Protein AF-A0A392T721-F1 (afdb_monomer_lite)

Structure (mmCIF, N/CA/C/O backbone):
data_AF-A0A392T721-F1
#
_entry.id   AF-A0A392T721-F1
#
loop_
_atom_site.group_PDB
_atom_site.id
_atom_site.type_symbol
_atom_site.label_atom_id
_atom_site.label_alt_id
_atom_site.label_comp_id
_atom_site.label_asym_id
_atom_site.label_entity_id
_atom_site.label_seq_id
_atom_site.pdbx_PDB_ins_code
_atom_site.Cartn_x
_atom_site.Cartn_y
_atom_s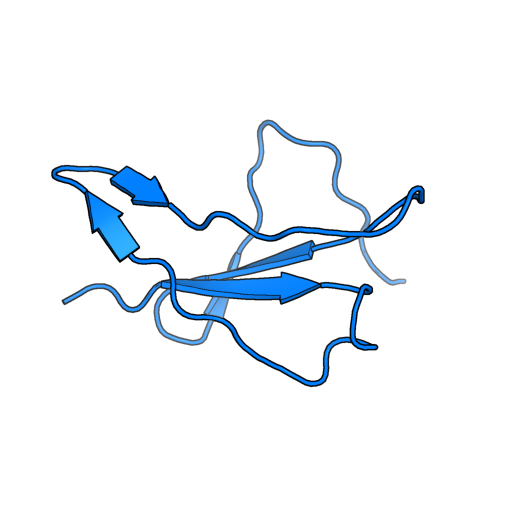ite.Cartn_z
_atom_site.occupancy
_atom_site.B_iso_or_equiv
_atom_site.auth_seq_id
_atom_site.auth_comp_id
_atom_site.auth_asym_id
_atom_site.auth_atom_id
_atom_site.pdbx_PDB_model_num
ATOM 1 N N . ALA A 1 1 ? -11.070 3.328 16.407 1.00 65.62 1 ALA A N 1
ATOM 2 C CA . ALA A 1 1 ? -11.270 3.356 14.942 1.00 65.62 1 ALA A CA 1
ATOM 3 C C . ALA A 1 1 ? -10.191 2.487 14.315 1.00 65.62 1 ALA A C 1
ATOM 5 O O . ALA A 1 1 ? -9.062 2.590 14.772 1.00 65.62 1 ALA A O 1
ATOM 6 N N . LYS A 1 2 ? -10.528 1.612 13.360 1.00 77.50 2 LYS A N 1
ATOM 7 C CA . LYS A 1 2 ? -9.545 0.725 12.719 1.00 77.50 2 LYS A CA 1
ATOM 8 C C . LYS A 1 2 ? -8.702 1.539 11.737 1.00 77.50 2 LYS A C 1
ATOM 10 O O . LYS A 1 2 ? -9.272 2.179 10.854 1.00 77.50 2 LYS A O 1
ATOM 15 N N . LEU A 1 3 ? -7.386 1.560 11.922 1.00 86.31 3 LEU A N 1
ATOM 16 C CA . LEU A 1 3 ? -6.447 2.250 11.035 1.00 86.31 3 LEU A CA 1
ATOM 17 C C . LEU A 1 3 ? -5.940 1.245 10.008 1.00 86.31 3 LEU A C 1
ATOM 19 O O . LEU A 1 3 ? -5.176 0.342 10.343 1.00 86.31 3 LEU A O 1
ATOM 23 N N . ILE A 1 4 ? -6.379 1.399 8.762 1.00 92.50 4 ILE A N 1
ATOM 24 C CA . ILE A 1 4 ? -5.976 0.526 7.660 1.00 92.50 4 ILE A CA 1
ATOM 25 C C . ILE A 1 4 ? -5.175 1.349 6.662 1.00 92.50 4 ILE A C 1
ATOM 27 O O . ILE A 1 4 ? -5.617 2.408 6.219 1.00 92.50 4 ILE A O 1
ATOM 31 N N . SER A 1 5 ? -3.985 0.870 6.320 1.00 94.25 5 SER A N 1
ATOM 32 C CA . SER A 1 5 ? -3.133 1.461 5.287 1.00 94.25 5 SER A CA 1
ATOM 33 C C . SER A 1 5 ?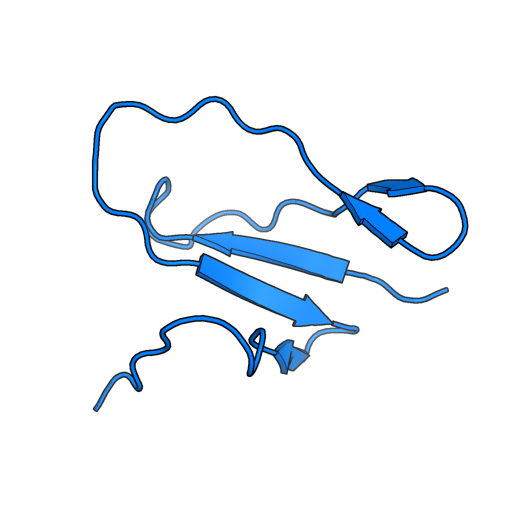 -2.577 0.387 4.361 1.00 94.25 5 SER A C 1
ATOM 35 O O . SER A 1 5 ? -2.546 -0.788 4.717 1.00 94.25 5 SER A O 1
ATOM 37 N N . VAL A 1 6 ? -2.147 0.791 3.171 1.00 94.38 6 VAL A N 1
ATOM 38 C CA . VAL A 1 6 ? -1.501 -0.078 2.187 1.00 94.38 6 VAL A CA 1
ATOM 39 C C . VAL A 1 6 ? -0.094 0.431 1.886 1.00 94.38 6 VAL A C 1
ATOM 41 O O . VAL A 1 6 ? 0.144 1.641 1.820 1.00 94.38 6 VAL A O 1
ATOM 44 N N . GLN A 1 7 ? 0.837 -0.501 1.713 1.00 94.81 7 GLN A N 1
ATOM 45 C CA . GLN A 1 7 ? 2.140 -0.268 1.089 1.00 94.81 7 GLN A CA 1
ATOM 46 C C . GLN A 1 7 ? 2.274 -1.183 -0.116 1.00 94.81 7 GLN A C 1
ATOM 48 O O . GLN A 1 7 ? 1.689 -2.266 -0.121 1.00 94.81 7 GLN A O 1
ATOM 53 N N . GLY A 1 8 ? 3.093 -0.793 -1.083 1.00 94.12 8 GLY A N 1
ATOM 54 C CA . GLY A 1 8 ? 3.399 -1.660 -2.205 1.00 94.12 8 GLY A CA 1
ATOM 55 C C . GLY A 1 8 ? 4.708 -1.325 -2.883 1.00 94.12 8 GLY A C 1
ATOM 56 O O . GLY A 1 8 ? 5.361 -0.327 -2.578 1.00 94.12 8 GLY A O 1
ATOM 57 N N . SER A 1 9 ? 5.084 -2.181 -3.824 1.00 95.31 9 SER A N 1
ATOM 58 C CA . SER A 1 9 ? 6.357 -2.095 -4.535 1.00 95.31 9 SER A CA 1
ATOM 59 C C . SER A 1 9 ? 6.466 -0.875 -5.457 1.00 95.31 9 SER A C 1
ATOM 61 O O . SER A 1 9 ? 7.567 -0.527 -5.869 1.00 95.31 9 SER A O 1
ATOM 63 N N . TRP A 1 10 ? 5.360 -0.178 -5.744 1.00 95.19 10 TRP A N 1
ATOM 64 C CA . TRP A 1 10 ? 5.331 1.015 -6.605 1.00 95.19 10 TRP A CA 1
ATOM 65 C C . TRP A 1 10 ? 6.191 2.184 -6.101 1.00 95.19 10 TRP A C 1
ATOM 67 O O . TRP A 1 10 ? 6.517 3.069 -6.885 1.00 95.19 10 TRP A O 1
ATOM 77 N N . ASP A 1 11 ? 6.529 2.224 -4.810 1.00 94.25 11 ASP A N 1
ATOM 78 C CA . ASP A 1 11 ? 7.397 3.244 -4.206 1.00 94.25 11 ASP A CA 1
ATOM 79 C C . ASP A 1 11 ? 8.549 2.635 -3.395 1.00 94.25 11 ASP A C 1
ATOM 81 O O . ASP A 1 11 ? 9.083 3.275 -2.486 1.00 94.25 11 ASP A O 1
ATOM 85 N N . ASN A 1 12 ? 8.935 1.396 -3.723 1.00 93.88 12 ASN A N 1
ATOM 86 C CA . ASN A 1 12 ? 9.903 0.609 -2.957 1.00 93.88 12 ASN A CA 1
ATOM 87 C C . ASN A 1 12 ? 9.507 0.461 -1.476 1.00 93.88 12 ASN A C 1
ATOM 89 O O . ASN A 1 12 ? 10.365 0.498 -0.598 1.00 93.88 12 ASN A O 1
ATOM 93 N N . TRP A 1 13 ? 8.207 0.307 -1.192 1.00 92.94 13 TRP A N 1
ATOM 94 C CA . TRP A 1 13 ? 7.660 0.127 0.159 1.00 92.94 13 TRP A CA 1
ATOM 95 C C . TRP A 1 13 ? 7.906 1.304 1.121 1.00 92.94 13 TRP A C 1
ATOM 97 O O . TRP A 1 13 ? 7.760 1.149 2.339 1.00 92.94 13 TRP A O 1
ATOM 107 N N . ASN A 1 14 ? 8.247 2.486 0.598 1.00 93.69 14 ASN A N 1
ATOM 108 C CA . ASN A 1 14 ? 8.617 3.649 1.405 1.00 93.69 14 ASN A CA 1
ATOM 109 C C . ASN A 1 14 ? 7.407 4.337 2.040 1.00 93.69 14 ASN A C 1
ATOM 111 O O . ASN A 1 14 ? 7.497 4.814 3.171 1.00 93.69 14 ASN A O 1
ATOM 115 N N . SER A 1 15 ? 6.266 4.387 1.344 1.00 93.56 15 SER A N 1
ATOM 116 C CA . SER A 1 15 ? 5.116 5.174 1.805 1.00 93.56 15 SER A CA 1
ATOM 117 C C . SER A 1 15 ? 3.946 4.293 2.218 1.00 93.56 15 SER A C 1
ATOM 119 O O . SER A 1 15 ? 3.583 3.339 1.534 1.00 93.56 15 SER A O 1
ATOM 121 N N . ARG A 1 16 ? 3.321 4.630 3.352 1.00 93.00 16 ARG A N 1
ATOM 122 C CA . ARG A 1 16 ? 2.039 4.052 3.785 1.00 93.00 16 ARG A CA 1
ATOM 123 C C . ARG A 1 16 ? 0.919 4.962 3.327 1.00 93.00 16 ARG A C 1
ATOM 125 O O . ARG A 1 16 ? 0.901 6.132 3.699 1.00 93.00 16 ARG A O 1
ATOM 132 N N . THR A 1 17 ? -0.030 4.421 2.574 1.00 94.75 17 THR A N 1
ATOM 133 C CA . THR A 1 17 ? -1.206 5.191 2.164 1.00 94.75 17 THR A CA 1
ATOM 134 C C . THR A 1 17 ? -2.422 4.736 2.970 1.00 94.75 17 THR A C 1
ATOM 136 O O . THR A 1 17 ? -2.758 3.552 2.909 1.00 94.75 17 THR A O 1
ATOM 139 N N . PRO A 1 18 ? -3.067 5.610 3.765 1.00 93.88 18 PRO A N 1
ATOM 140 C CA . PRO A 1 18 ? -4.260 5.241 4.519 1.00 93.88 18 PRO A CA 1
ATOM 141 C C . PRO A 1 18 ? -5.433 4.962 3.574 1.00 93.88 18 PRO A C 1
ATOM 143 O O . PRO A 1 18 ? -5.617 5.661 2.578 1.00 93.88 18 PRO A O 1
ATOM 146 N N . LEU A 1 19 ? -6.231 3.944 3.894 1.00 93.75 19 LEU A N 1
ATOM 147 C CA . LEU A 1 19 ? -7.464 3.652 3.170 1.00 93.75 19 LEU A CA 1
ATOM 148 C C . LEU A 1 19 ? -8.592 4.532 3.703 1.00 93.75 19 LEU A C 1
ATOM 150 O O . LEU A 1 19 ? -8.710 4.774 4.908 1.00 93.75 19 LEU A O 1
ATOM 154 N N . GLN A 1 20 ? -9.461 4.968 2.799 1.00 93.38 20 GLN A N 1
ATOM 155 C CA . GLN A 1 20 ? -10.661 5.703 3.152 1.00 93.38 20 GLN A CA 1
ATOM 156 C C . GLN A 1 20 ? -11.761 4.725 3.559 1.00 93.38 20 GLN A C 1
ATOM 158 O O . GLN A 1 20 ? -12.039 3.751 2.860 1.00 93.38 20 GLN A O 1
ATOM 163 N N . ARG A 1 21 ? -12.400 4.984 4.701 1.00 90.94 21 ARG A N 1
ATOM 164 C CA . ARG A 1 21 ? -13.539 4.188 5.162 1.00 90.94 21 ARG A CA 1
ATOM 165 C C . ARG A 1 21 ? -14.792 4.574 4.375 1.00 90.94 21 ARG A C 1
ATOM 167 O O . ARG A 1 21 ? -15.208 5.728 4.429 1.00 90.94 21 ARG A O 1
ATOM 174 N N . SER A 1 22 ? -15.417 3.601 3.722 1.00 88.81 22 SER A N 1
ATOM 175 C CA . SER A 1 22 ? -16.696 3.735 3.024 1.00 88.81 22 SER A CA 1
ATOM 176 C C . SER A 1 22 ? -17.700 2.745 3.618 1.00 88.81 22 SER A C 1
ATOM 178 O O . SER A 1 22 ? -17.741 1.570 3.265 1.00 88.81 22 SER A O 1
ATOM 180 N N . GLY A 1 23 ? -18.476 3.193 4.611 1.00 88.19 23 GLY A N 1
ATOM 181 C CA . GLY A 1 23 ? -19.420 2.333 5.332 1.00 88.19 23 GLY A CA 1
ATOM 182 C C . GLY A 1 23 ? -18.731 1.189 6.092 1.00 88.19 23 GLY A C 1
ATOM 183 O O . GLY A 1 23 ? -18.135 1.407 7.157 1.00 88.19 23 GLY A O 1
ATOM 184 N N . LYS A 1 24 ? -18.863 -0.034 5.563 1.00 86.81 24 LYS A N 1
ATOM 185 C CA . LYS A 1 24 ? -18.232 -1.256 6.095 1.00 86.81 24 LYS A CA 1
ATOM 186 C C . LYS A 1 24 ? -16.860 -1.533 5.474 1.00 86.81 24 LYS A C 1
ATOM 188 O O . LYS A 1 24 ? -16.065 -2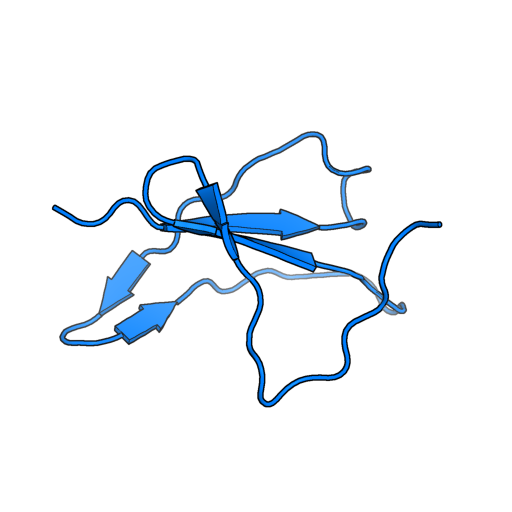.230 6.100 1.00 86.81 24 LYS A O 1
ATOM 193 N N . ASP A 1 25 ? -16.577 -0.933 4.323 1.00 89.62 25 ASP A N 1
ATOM 194 C CA . ASP A 1 25 ? -15.401 -1.228 3.516 1.00 89.62 25 ASP A CA 1
ATOM 195 C C . ASP A 1 25 ? -14.319 -0.158 3.674 1.00 89.62 25 ASP A C 1
ATOM 197 O O . ASP A 1 25 ? -14.551 0.954 4.165 1.00 89.62 25 ASP A O 1
ATOM 201 N N . PHE A 1 26 ? -13.111 -0.508 3.242 1.00 91.00 26 PHE A N 1
ATOM 202 C CA . PHE A 1 26 ? -11.964 0.386 3.180 1.00 91.00 26 PHE A CA 1
ATOM 203 C C . PHE A 1 26 ? -11.414 0.358 1.760 1.00 91.00 26 PHE A C 1
ATOM 205 O O . PHE A 1 26 ? -11.129 -0.714 1.234 1.00 91.00 26 PHE A O 1
ATOM 212 N N . ALA A 1 27 ? -11.264 1.527 1.142 1.00 92.38 27 ALA A N 1
ATOM 213 C CA . ALA A 1 27 ? -10.879 1.627 -0.259 1.00 92.38 27 ALA A CA 1
ATOM 214 C C . ALA A 1 27 ? -9.866 2.748 -0.503 1.00 92.38 27 ALA A C 1
ATOM 216 O O . ALA A 1 27 ? -9.775 3.723 0.245 1.00 92.38 27 ALA A O 1
ATOM 217 N N . ILE A 1 28 ? -9.108 2.598 -1.586 1.00 93.12 28 ILE A N 1
ATOM 218 C CA . ILE A 1 28 ? -8.226 3.621 -2.137 1.00 93.12 28 ILE A CA 1
ATOM 219 C C . ILE A 1 28 ? -8.217 3.506 -3.660 1.00 93.12 28 ILE A C 1
ATOM 221 O O . ILE A 1 28 ? -8.235 2.404 -4.201 1.00 93.12 28 ILE A O 1
ATOM 225 N N . MET A 1 29 ? -8.154 4.645 -4.348 1.00 93.38 29 MET A N 1
ATOM 226 C CA . MET A 1 29 ? -7.858 4.695 -5.777 1.00 93.38 29 MET A CA 1
ATOM 227 C C . MET A 1 29 ? -6.438 5.212 -5.981 1.00 93.38 29 MET A C 1
ATOM 229 O O . MET A 1 29 ? -6.078 6.271 -5.465 1.00 93.38 29 MET A 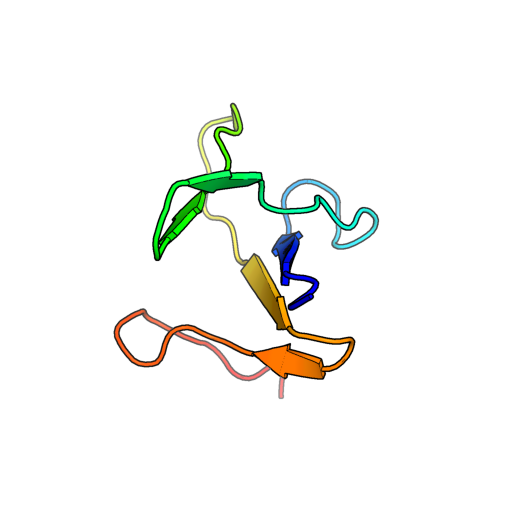O 1
ATOM 233 N N . LYS A 1 30 ? -5.626 4.462 -6.728 1.00 91.44 30 LYS A N 1
ATOM 234 C CA . LYS A 1 30 ? -4.249 4.835 -7.053 1.00 91.44 30 LYS A CA 1
ATOM 235 C C . LYS A 1 30 ? -3.993 4.597 -8.534 1.00 91.44 30 LYS A C 1
ATOM 237 O O . LYS A 1 30 ? -4.248 3.511 -9.040 1.00 91.44 30 LYS A O 1
ATOM 242 N N . VAL A 1 31 ? -3.477 5.617 -9.212 1.00 94.69 31 VAL A N 1
ATOM 243 C CA . VAL A 1 31 ? -3.008 5.498 -10.595 1.00 94.69 31 VAL A CA 1
ATOM 244 C C . VAL A 1 31 ? -1.587 4.950 -10.558 1.00 94.69 31 VAL A C 1
ATOM 246 O O . VAL A 1 31 ? -0.717 5.545 -9.921 1.00 94.69 31 VAL A O 1
ATOM 249 N N . LEU A 1 32 ? -1.366 3.813 -11.213 1.00 95.12 32 LEU A N 1
ATOM 250 C CA . LEU A 1 32 ? -0.063 3.167 -11.336 1.00 95.12 32 LEU A CA 1
ATOM 251 C C . LEU A 1 32 ? 0.275 2.975 -12.823 1.00 95.12 32 LEU A C 1
ATOM 253 O O . LEU A 1 32 ? -0.633 2.700 -13.612 1.00 95.12 32 LEU A O 1
ATOM 257 N N . PRO A 1 33 ? 1.552 3.114 -13.220 1.00 95.94 33 PRO A N 1
ATOM 258 C CA . PRO A 1 33 ? 2.015 2.690 -14.539 1.00 95.94 33 PRO A CA 1
ATOM 259 C C . PRO A 1 33 ? 1.740 1.202 -14.802 1.00 95.94 33 PRO A C 1
ATOM 261 O O . PRO A 1 33 ? 1.458 0.435 -13.885 1.00 95.94 33 PRO A O 1
ATOM 264 N N . SER A 1 34 ? 1.848 0.765 -16.058 1.00 96.19 34 SER A N 1
ATOM 265 C CA . SER A 1 34 ? 1.751 -0.660 -16.390 1.00 96.19 34 SER A CA 1
ATOM 266 C C . SER A 1 34 ? 2.882 -1.452 -15.728 1.00 96.19 34 SER A C 1
ATOM 268 O O . SER A 1 34 ? 4.055 -1.127 -15.925 1.00 96.19 34 SER A O 1
ATOM 270 N N . GLY A 1 35 ? 2.544 -2.512 -14.999 1.00 93.75 35 GLY A N 1
ATOM 271 C CA . GLY A 1 35 ? 3.524 -3.365 -14.336 1.00 93.75 35 GLY A CA 1
ATOM 272 C C . GLY A 1 35 ? 2.883 -4.376 -13.392 1.00 93.75 35 GLY A C 1
ATOM 273 O O . GLY A 1 35 ? 1.667 -4.387 -13.200 1.00 93.75 35 GLY A O 1
ATOM 274 N N . VAL A 1 36 ? 3.724 -5.223 -12.801 1.00 93.12 36 VAL A N 1
ATOM 275 C CA . VAL A 1 36 ? 3.333 -6.146 -11.730 1.00 93.12 36 VAL A CA 1
ATOM 276 C C . VAL A 1 36 ? 3.730 -5.515 -10.402 1.00 93.12 36 VAL A C 1
ATOM 278 O O . VAL A 1 36 ? 4.893 -5.163 -10.204 1.00 93.12 36 VAL A O 1
ATOM 281 N N . TYR A 1 37 ? 2.766 -5.374 -9.495 1.00 92.81 37 TYR A N 1
ATOM 282 C CA . TYR A 1 37 ? 2.983 -4.773 -8.184 1.00 92.81 37 TYR A CA 1
ATOM 283 C C . TYR A 1 37 ? 2.606 -5.743 -7.079 1.00 92.81 37 TYR A C 1
ATOM 285 O O . TYR A 1 37 ? 1.574 -6.408 -7.139 1.00 92.81 37 TYR A O 1
ATOM 293 N N . GLN A 1 38 ? 3.432 -5.771 -6.043 1.00 92.12 38 GLN A N 1
ATOM 294 C CA . GLN A 1 38 ? 3.106 -6.418 -4.784 1.00 92.12 38 GLN A CA 1
ATOM 295 C C . GLN A 1 38 ? 2.608 -5.358 -3.813 1.00 92.12 38 GLN A C 1
ATOM 297 O O . GLN A 1 38 ? 3.037 -4.202 -3.861 1.00 92.12 38 GLN A O 1
ATOM 302 N N . TYR A 1 39 ? 1.715 -5.752 -2.918 1.00 91.88 39 TYR A N 1
ATOM 303 C CA . TYR A 1 39 ? 1.228 -4.879 -1.867 1.00 91.88 39 TYR A CA 1
ATOM 304 C C . TYR A 1 39 ? 0.916 -5.671 -0.606 1.00 91.88 39 TYR A C 1
ATOM 306 O O . TYR A 1 39 ? 0.777 -6.891 -0.626 1.00 91.88 39 TYR A O 1
ATOM 314 N N . ARG A 1 40 ? 0.806 -4.950 0.506 1.00 90.56 40 ARG A N 1
ATOM 315 C CA . ARG A 1 40 ? 0.384 -5.499 1.793 1.00 90.56 40 ARG A CA 1
ATOM 316 C C . ARG A 1 40 ? -0.490 -4.505 2.528 1.00 90.56 40 ARG A C 1
ATOM 318 O O . ARG A 1 40 ? -0.258 -3.292 2.459 1.00 90.56 40 ARG A O 1
ATOM 325 N N . PHE A 1 41 ? -1.455 -5.024 3.273 1.00 92.12 41 PHE A N 1
ATOM 326 C CA . PHE A 1 41 ? -2.241 -4.222 4.191 1.00 92.12 41 PHE A CA 1
ATOM 327 C C . PHE A 1 41 ? -1.530 -4.114 5.536 1.00 92.12 41 PHE A C 1
ATOM 329 O O . PHE A 1 41 ? -0.809 -5.006 5.984 1.00 92.12 41 PHE A O 1
ATOM 336 N N . ILE A 1 42 ? -1.741 -2.988 6.194 1.00 92.44 42 ILE A N 1
ATOM 337 C CA . ILE A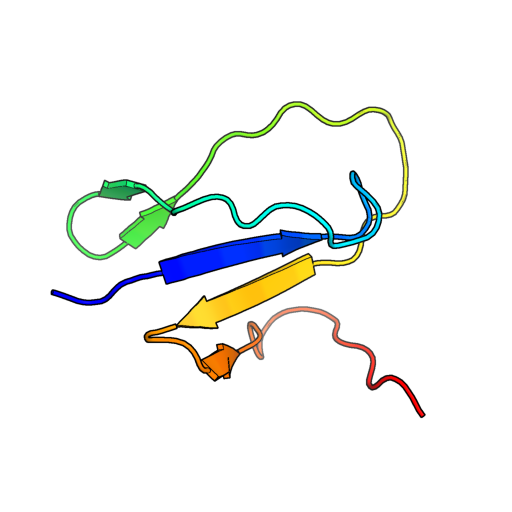 1 42 ? -1.307 -2.728 7.556 1.00 92.44 42 ILE A CA 1
ATOM 338 C C . ILE A 1 42 ? -2.563 -2.349 8.322 1.00 92.44 42 ILE A C 1
ATOM 340 O O . ILE A 1 42 ? -3.105 -1.259 8.126 1.00 92.44 42 ILE A O 1
ATOM 344 N N . VAL A 1 43 ? -3.027 -3.267 9.165 1.00 92.06 43 VAL A N 1
ATOM 345 C CA . VAL A 1 43 ? -4.237 -3.123 9.975 1.00 92.06 43 VAL A CA 1
ATOM 346 C C . VAL A 1 43 ? -3.804 -2.928 11.418 1.00 92.06 43 VAL A C 1
ATOM 348 O O . VAL A 1 43 ? -3.163 -3.802 12.000 1.00 92.06 43 VAL A O 1
ATOM 351 N N . ASP A 1 44 ? -4.100 -1.755 11.975 1.00 89.69 44 ASP A N 1
ATOM 352 C CA . ASP A 1 44 ? -3.737 -1.371 13.344 1.00 89.69 44 ASP A CA 1
ATOM 353 C C . ASP A 1 44 ? -2.237 -1.596 13.647 1.00 89.69 44 ASP A C 1
ATOM 355 O O . ASP A 1 44 ? -1.839 -2.046 14.720 1.00 89.69 44 ASP A O 1
ATOM 359 N N . GLY A 1 45 ? -1.385 -1.308 12.656 1.00 86.50 45 GLY A N 1
ATOM 360 C CA . GLY A 1 45 ? 0.073 -1.426 12.760 1.00 86.50 45 GLY A CA 1
ATOM 361 C C . GLY A 1 45 ? 0.645 -2.825 12.509 1.00 86.50 45 GLY A C 1
ATOM 362 O O . GLY A 1 45 ? 1.865 -2.969 12.498 1.00 86.50 45 GLY A O 1
ATOM 363 N N . ARG A 1 46 ? -0.191 -3.841 12.260 1.00 87.19 46 ARG A N 1
ATOM 364 C CA . ARG A 1 46 ? 0.245 -5.208 11.935 1.00 87.19 46 ARG A CA 1
ATOM 365 C C . ARG A 1 46 ? 0.086 -5.501 10.449 1.00 87.19 46 ARG A C 1
ATOM 367 O O . ARG A 1 46 ? -0.914 -5.109 9.849 1.00 87.19 46 ARG A O 1
ATOM 374 N N . PHE A 1 47 ? 1.054 -6.206 9.866 1.00 86.25 47 PHE A N 1
ATOM 375 C CA . PHE A 1 47 ? 0.938 -6.667 8.484 1.00 86.25 47 PHE A CA 1
ATOM 376 C C . PHE A 1 47 ? -0.189 -7.685 8.350 1.00 86.25 47 PHE A C 1
ATOM 378 O O . PHE A 1 47 ? -0.348 -8.580 9.179 1.00 86.25 47 PHE A O 1
ATOM 385 N N . SER A 1 48 ? -0.972 -7.515 7.297 1.00 84.88 48 SER A N 1
ATOM 386 C CA . SER A 1 48 ? -2.096 -8.358 6.940 1.00 84.88 48 SER A CA 1
ATOM 387 C C . SER A 1 48 ? -2.149 -8.467 5.419 1.00 84.88 48 SER A C 1
ATOM 389 O O . SER A 1 48 ? -1.694 -7.577 4.695 1.00 84.88 48 SER A O 1
ATOM 391 N N . TYR A 1 49 ? -2.671 -9.579 4.934 1.00 80.19 49 TYR A N 1
ATOM 392 C CA . TYR A 1 49 ? -2.862 -9.851 3.520 1.00 80.19 49 TYR A CA 1
ATOM 393 C C . TYR A 1 49 ? -4.284 -10.350 3.317 1.00 80.19 49 TYR A C 1
ATOM 395 O O . TYR A 1 49 ? -4.934 -10.802 4.263 1.00 80.19 49 TYR A O 1
ATOM 403 N N . ASP A 1 50 ? -4.760 -10.227 2.088 1.00 78.81 50 ASP A N 1
ATOM 404 C CA . ASP A 1 50 ? -6.031 -10.809 1.695 1.00 78.81 50 ASP A CA 1
ATOM 405 C C . ASP A 1 50 ? -5.819 -12.307 1.412 1.00 78.81 50 ASP A C 1
ATOM 407 O O . ASP A 1 50 ? -5.025 -12.634 0.525 1.00 78.81 50 ASP A O 1
ATOM 411 N N . PRO A 1 51 ? -6.450 -13.224 2.170 1.00 80.12 51 PRO A N 1
ATOM 412 C CA . PRO A 1 51 ? -6.300 -14.659 1.951 1.00 80.12 51 PRO A CA 1
ATOM 413 C C . PRO A 1 51 ? -6.918 -15.138 0.629 1.00 80.12 51 PRO A C 1
ATOM 415 O O . PRO A 1 51 ? -6.590 -16.238 0.190 1.00 80.12 51 PRO A O 1
ATOM 418 N N . GLU A 1 52 ? -7.790 -14.347 -0.005 1.00 81.38 52 GLU A N 1
ATOM 419 C CA . GLU A 1 52 ? -8.421 -14.686 -1.287 1.00 81.38 52 GLU A CA 1
ATOM 420 C C . GLU A 1 52 ? -7.558 -14.298 -2.498 1.00 81.38 52 GLU A C 1
ATOM 422 O O . GLU A 1 52 ? -7.892 -14.635 -3.635 1.00 81.38 52 GLU A O 1
ATOM 427 N N . LEU A 1 53 ? -6.427 -13.617 -2.274 1.00 77.69 53 LEU A N 1
ATOM 428 C CA . LEU A 1 53 ? -5.529 -13.160 -3.330 1.00 77.69 53 LEU A CA 1
ATOM 429 C C . LEU A 1 53 ? -4.187 -13.906 -3.323 1.00 77.69 53 LEU A C 1
ATOM 431 O O . LEU A 1 53 ? -3.737 -14.375 -2.273 1.00 77.69 53 LEU A O 1
ATOM 435 N N . PRO A 1 54 ? -3.509 -14.006 -4.486 1.00 76.25 54 PRO A N 1
ATOM 436 C CA . PRO A 1 54 ? -2.172 -14.578 -4.556 1.00 76.25 54 PRO A CA 1
ATOM 437 C C . PRO A 1 54 ? -1.220 -13.818 -3.632 1.00 76.25 54 PRO A C 1
ATOM 439 O O . PRO A 1 54 ? -1.033 -12.608 -3.771 1.00 76.25 54 PRO A O 1
ATOM 442 N N . TRP A 1 55 ? -0.595 -14.535 -2.706 1.00 77.00 55 TRP A N 1
ATOM 443 C CA . TRP A 1 55 ? 0.410 -13.993 -1.803 1.00 77.00 55 TRP A CA 1
ATOM 444 C C . TRP A 1 55 ? 1.721 -14.754 -1.982 1.00 77.00 55 TRP A C 1
ATOM 446 O O . TRP A 1 55 ? 1.734 -15.945 -2.289 1.00 77.00 55 TRP A O 1
ATOM 456 N N . SER A 1 56 ? 2.833 -14.050 -1.793 1.00 74.75 56 SER A N 1
ATOM 457 C CA . SER A 1 56 ? 4.164 -14.646 -1.711 1.00 74.75 56 SER A CA 1
ATOM 458 C C . SER A 1 56 ? 4.717 -14.357 -0.328 1.00 74.75 56 SER A C 1
ATOM 460 O O . SER A 1 56 ? 4.560 -13.245 0.181 1.00 74.75 56 SER A O 1
ATOM 462 N N . LYS A 1 57 ? 5.350 -15.353 0.289 1.00 71.06 57 LYS A N 1
ATOM 463 C CA . LYS A 1 57 ? 6.203 -15.116 1.451 1.00 71.06 57 LYS A CA 1
ATOM 464 C C . LYS A 1 57 ? 7.560 -14.658 0.928 1.00 71.06 57 LYS A C 1
ATOM 466 O O . LYS A 1 57 ? 8.077 -15.292 0.012 1.00 71.06 57 LYS A O 1
ATOM 471 N N . ASP A 1 58 ? 8.117 -13.599 1.497 1.00 67.50 58 ASP A N 1
ATOM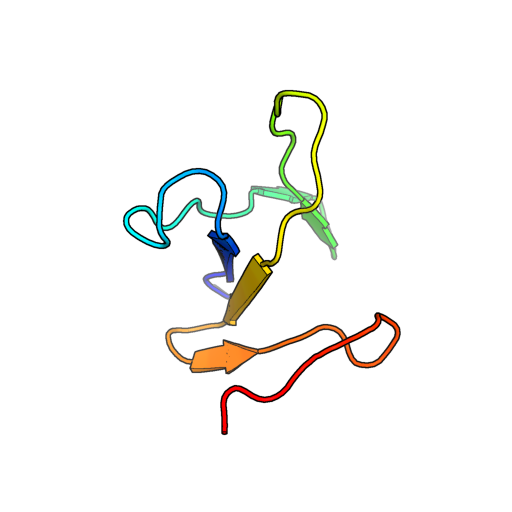 472 C CA . ASP A 1 58 ? 9.551 -13.350 1.353 1.00 67.50 58 ASP A CA 1
ATOM 473 C C . ASP A 1 58 ? 10.275 -14.457 2.152 1.00 67.50 58 ASP A C 1
ATOM 475 O O . ASP A 1 58 ? 9.894 -14.718 3.301 1.00 67.50 58 ASP A O 1
ATOM 479 N N . GLU A 1 59 ? 11.211 -15.179 1.523 1.00 50.03 59 GLU A N 1
ATOM 480 C CA . GLU A 1 59 ? 12.024 -16.226 2.179 1.00 50.03 59 GLU A CA 1
ATOM 481 C C . GLU A 1 59 ? 12.919 -15.665 3.292 1.00 50.03 59 GLU A C 1
ATOM 483 O O . GLU A 1 59 ? 13.528 -14.587 3.094 1.00 50.03 59 GLU A O 1
#

pLDDT: mean 88.05, std 8.92, range [50.03, 96.19]

InterPro domains:
  IPR013783 Immunoglobulin-like fold [G3DSA:2.60.40.10] (1-59)
  IPR014756 Immunoglobulin E-set [SSF81296] (2-58)
  IPR032640 AMP-activated protein kinase, glycogen-binding domain [PF16561] (3-59)
  IPR043554 SNF1-related protein kinase regulatory subunit beta [PTHR46316] (3-59)

Foldseek 3Di:
DKWKWKAKPQVPRPDTHTFDDDPPDTDDDDDGDDDDMDMWMQIPNDTDDDPVDDDDDDD

Radius of gyration: 11.96 Å; chains: 1; bounding box: 31×22×31 Å

Secondary structure (DSSP, 8-state):
---EEEEEGGGTT---EEPEEETTEEE------SS---EEEEETTEEE--TTS------

Organism: NCBI:txid97028

Sequence (59 aa):
AKLISVQGSWDNWNSRTPLQRSGKDFAIMKVLPSGVYQYRFIVDGRFSYDPELPWSKDE